Protein AF-A0AAW9KJS2-F1 (afdb_monomer_lite)

Foldseek 3Di:
DDDDDDDDDDDPPDPVVVVVVVVVVLVVCCVVDVVSVFAFDDDPDPVVRVPGDTPVVVPPDD

Sequence (62 aa):
MRWSLSFRRRALGDPVSEGRRVWEWIQQIRPLHPSLDLWRPTADSREEAEQSPPITVLSPHF

Structure (mmCIF, N/CA/C/O backbone):
data_AF-A0AAW9KJS2-F1
#
_entry.id   AF-A0AAW9KJS2-F1
#
loop_
_atom_site.group_PDB
_atom_site.id
_atom_site.type_symbol
_atom_site.label_atom_id
_atom_site.label_alt_id
_atom_site.label_comp_id
_atom_site.label_asym_id
_atom_site.label_entity_id
_atom_site.label_seq_id
_atom_site.pdbx_PDB_ins_code
_atom_site.Cartn_x
_atom_site.Cartn_y
_atom_site.Cartn_z
_atom_site.occupancy
_atom_site.B_iso_or_equiv
_atom_site.auth_seq_id
_atom_site.auth_comp_id
_atom_site.auth_asym_id
_atom_site.auth_atom_id
_atom_site.pdbx_PDB_model_num
ATOM 1 N N . MET A 1 1 ? -3.331 -16.724 10.922 1.00 72.88 1 MET A N 1
ATOM 2 C CA . MET A 1 1 ? -3.467 -17.158 9.512 1.00 72.88 1 MET A CA 1
ATOM 3 C C . MET A 1 1 ? -2.366 -16.477 8.709 1.00 72.88 1 MET A C 1
ATOM 5 O O . MET A 1 1 ? -2.113 -15.309 8.976 1.00 72.88 1 MET A O 1
ATOM 9 N N . ARG A 1 2 ? -1.657 -17.183 7.819 1.00 77.31 2 ARG A N 1
ATOM 10 C CA . ARG A 1 2 ? -0.519 -16.638 7.053 1.00 77.31 2 ARG A CA 1
ATOM 11 C C . ARG A 1 2 ? -0.803 -16.792 5.563 1.00 77.31 2 ARG A C 1
ATOM 13 O O . ARG A 1 2 ? -1.072 -17.903 5.124 1.00 77.31 2 ARG A O 1
ATOM 20 N N . TRP A 1 3 ? -0.715 -15.695 4.822 1.00 73.88 3 TRP A N 1
ATOM 21 C CA . TRP A 1 3 ? -0.921 -15.649 3.376 1.00 73.88 3 TRP A CA 1
ATOM 22 C C . TRP A 1 3 ? 0.388 -15.266 2.681 1.00 73.88 3 TRP A C 1
ATOM 24 O O . TRP A 1 3 ? 1.194 -14.533 3.253 1.00 73.88 3 TRP A O 1
ATOM 34 N N . SER A 1 4 ? 0.600 -15.753 1.460 1.00 77.62 4 SER A N 1
ATOM 35 C CA . SER A 1 4 ? 1.739 -15.384 0.613 1.00 77.62 4 SER A CA 1
ATOM 36 C C . SER A 1 4 ? 1.237 -14.934 -0.754 1.00 77.62 4 SER A C 1
ATOM 38 O O . SER A 1 4 ? 0.556 -15.702 -1.431 1.00 77.62 4 SER A O 1
ATOM 40 N N . LEU A 1 5 ? 1.598 -13.720 -1.166 1.00 71.69 5 LEU A N 1
ATOM 41 C CA . LEU A 1 5 ? 1.362 -13.208 -2.515 1.00 71.69 5 LEU A CA 1
ATOM 42 C C . LEU A 1 5 ? 2.692 -13.096 -3.263 1.00 71.69 5 LEU A C 1
ATOM 44 O O . LEU A 1 5 ? 3.688 -12.643 -2.702 1.00 71.69 5 LEU A O 1
ATOM 48 N N . SER A 1 6 ? 2.698 -13.486 -4.535 1.00 74.25 6 SER A N 1
ATOM 49 C CA . SER A 1 6 ? 3.825 -13.296 -5.446 1.00 74.25 6 SER A CA 1
ATOM 50 C C . SER A 1 6 ? 3.324 -12.769 -6.787 1.00 74.25 6 SER A C 1
ATOM 52 O O . SER A 1 6 ? 2.257 -13.145 -7.267 1.00 74.25 6 SER A O 1
ATOM 54 N N . PHE A 1 7 ? 4.090 -11.867 -7.394 1.00 71.12 7 PHE A N 1
ATOM 55 C CA . PHE A 1 7 ? 3.784 -11.301 -8.703 1.00 71.12 7 PHE A CA 1
ATOM 56 C C . PHE A 1 7 ? 5.078 -11.065 -9.478 1.00 71.12 7 PHE A C 1
ATOM 58 O O . PHE A 1 7 ? 6.115 -10.717 -8.910 1.00 71.12 7 PHE A O 1
ATOM 65 N N . ARG A 1 8 ? 5.030 -11.256 -10.800 1.00 75.50 8 ARG A N 1
ATOM 66 C CA . ARG A 1 8 ? 6.135 -10.883 -11.689 1.00 75.50 8 ARG A CA 1
ATOM 67 C C . ARG A 1 8 ? 6.004 -9.407 -12.045 1.00 75.50 8 ARG A C 1
ATOM 69 O O . ARG A 1 8 ? 5.022 -9.013 -12.663 1.00 75.50 8 ARG A O 1
ATOM 76 N N . ARG A 1 9 ? 7.009 -8.605 -11.682 1.00 71.25 9 ARG A N 1
ATOM 77 C CA . ARG A 1 9 ? 7.112 -7.187 -12.057 1.00 71.25 9 ARG A CA 1
ATOM 78 C C . ARG A 1 9 ? 8.192 -6.976 -13.114 1.00 71.25 9 ARG A C 1
ATOM 80 O O . ARG A 1 9 ? 9.289 -7.513 -12.999 1.00 71.25 9 ARG A O 1
ATOM 87 N N . ARG A 1 10 ? 7.895 -6.131 -14.100 1.00 79.50 10 ARG A N 1
ATOM 88 C CA . ARG A 1 10 ? 8.889 -5.468 -14.955 1.00 79.50 10 ARG A CA 1
ATOM 89 C C . ARG A 1 10 ? 8.900 -3.990 -14.580 1.00 79.50 10 ARG A C 1
ATOM 91 O O . ARG A 1 10 ? 7.818 -3.407 -14.472 1.00 79.50 10 ARG A O 1
ATOM 98 N N . ALA A 1 11 ? 10.084 -3.425 -14.352 1.00 77.69 11 ALA A N 1
ATOM 99 C CA . ALA A 1 11 ? 10.217 -1.997 -14.090 1.00 77.69 11 ALA A CA 1
ATOM 100 C C . ALA A 1 11 ? 9.817 -1.202 -15.347 1.00 77.69 11 ALA A C 1
ATOM 102 O O . ALA A 1 11 ? 10.317 -1.493 -16.433 1.00 77.69 11 ALA A O 1
ATOM 103 N N . LEU A 1 12 ? 8.895 -0.256 -15.194 1.00 78.62 12 LEU A N 1
ATOM 104 C CA . LEU A 1 12 ? 8.470 0.725 -16.193 1.00 78.62 12 LEU A CA 1
ATOM 105 C C . LEU A 1 12 ? 9.487 1.868 -16.297 1.00 78.62 12 LEU A C 1
ATOM 107 O O . LEU A 1 12 ? 9.666 2.432 -17.368 1.00 78.62 12 LEU A O 1
ATOM 111 N N . GLY A 1 13 ? 10.212 2.144 -15.209 1.00 82.62 13 GLY A N 1
ATOM 112 C CA . GLY A 1 13 ? 11.288 3.136 -15.163 1.00 82.62 13 GLY A CA 1
ATOM 113 C C . GLY A 1 13 ? 10.826 4.546 -14.794 1.00 82.62 13 GLY A C 1
ATOM 114 O O . GLY A 1 13 ? 11.665 5.350 -14.399 1.00 82.62 13 GLY A O 1
ATOM 115 N N . ASP A 1 14 ? 9.521 4.830 -14.836 1.00 89.75 14 ASP A N 1
ATOM 116 C CA . ASP A 1 14 ? 8.946 6.087 -14.365 1.00 89.75 14 ASP A CA 1
ATOM 117 C C . ASP A 1 14 ? 8.156 5.891 -13.044 1.00 89.75 14 ASP A C 1
ATOM 119 O O . ASP A 1 14 ? 7.285 5.020 -12.953 1.00 89.75 14 ASP A O 1
ATOM 123 N N . PRO A 1 15 ? 8.441 6.674 -11.986 1.00 85.75 15 PRO A N 1
ATOM 124 C CA . PRO A 1 15 ? 7.812 6.480 -10.675 1.00 85.75 15 PRO A CA 1
ATOM 125 C C . PRO A 1 15 ? 6.287 6.651 -10.657 1.00 85.75 15 PRO A C 1
ATOM 127 O O . PRO A 1 15 ? 5.611 6.022 -9.845 1.00 85.75 15 PRO A O 1
ATOM 130 N N . VAL A 1 16 ? 5.736 7.489 -11.541 1.00 87.38 16 VAL A N 1
ATOM 131 C CA . VAL A 1 16 ? 4.297 7.791 -11.571 1.00 87.38 16 VAL A CA 1
ATOM 132 C C . VAL A 1 16 ? 3.500 6.609 -12.120 1.00 87.38 16 VAL A C 1
ATOM 134 O O . VAL A 1 16 ? 2.534 6.184 -11.486 1.00 87.38 16 VAL A O 1
ATOM 137 N N . SER A 1 17 ? 3.912 6.023 -13.248 1.00 87.56 17 SER A N 1
ATOM 138 C CA . SER A 1 17 ? 3.229 4.852 -13.813 1.00 87.56 17 SER A CA 1
ATOM 139 C C . SER A 1 17 ? 3.446 3.606 -12.960 1.00 87.56 17 SER A C 1
ATOM 141 O O . SER A 1 17 ? 2.548 2.770 -12.860 1.00 87.56 17 SER A O 1
ATOM 143 N N . GLU A 1 18 ? 4.599 3.482 -12.292 1.00 88.44 18 GLU A N 1
ATOM 144 C CA . GLU A 1 18 ? 4.803 2.449 -11.268 1.00 88.44 18 GLU A CA 1
ATOM 145 C C . GLU A 1 18 ? 3.800 2.597 -10.119 1.00 88.44 18 GLU A C 1
ATOM 147 O O . GLU A 1 18 ? 3.151 1.618 -9.742 1.00 88.44 18 GLU A O 1
ATOM 152 N N . GLY A 1 19 ? 3.624 3.822 -9.612 1.00 86.06 19 GLY A N 1
ATOM 153 C CA . GLY A 1 19 ? 2.640 4.146 -8.581 1.00 86.06 19 GLY A CA 1
ATOM 154 C C . GLY A 1 19 ? 1.214 3.795 -9.004 1.00 86.06 19 GLY A C 1
ATOM 155 O O . GLY A 1 19 ? 0.533 3.061 -8.289 1.00 86.06 19 GLY A O 1
ATOM 156 N N . ARG A 1 20 ? 0.787 4.230 -10.199 1.00 87.19 20 ARG A N 1
ATOM 157 C CA . ARG A 1 20 ? -0.542 3.912 -10.751 1.00 87.19 20 ARG A CA 1
ATOM 158 C C . ARG A 1 20 ? -0.774 2.409 -10.869 1.00 87.19 20 ARG A C 1
ATOM 160 O O . ARG A 1 20 ? -1.805 1.916 -10.427 1.00 87.19 20 ARG A O 1
ATOM 167 N N . ARG A 1 21 ? 0.185 1.658 -11.417 1.00 87.31 21 ARG A N 1
ATOM 168 C CA . ARG A 1 21 ? 0.041 0.204 -11.587 1.00 87.31 21 ARG A CA 1
ATOM 169 C C . ARG A 1 21 ? -0.090 -0.520 -10.246 1.00 87.31 21 ARG A C 1
ATOM 171 O O . ARG A 1 21 ? -0.893 -1.443 -10.117 1.00 87.31 21 ARG A O 1
ATOM 178 N N . VAL A 1 22 ? 0.707 -0.127 -9.249 1.00 86.19 22 VAL A N 1
ATOM 179 C CA . VAL A 1 22 ? 0.597 -0.681 -7.889 1.00 86.19 22 VAL A CA 1
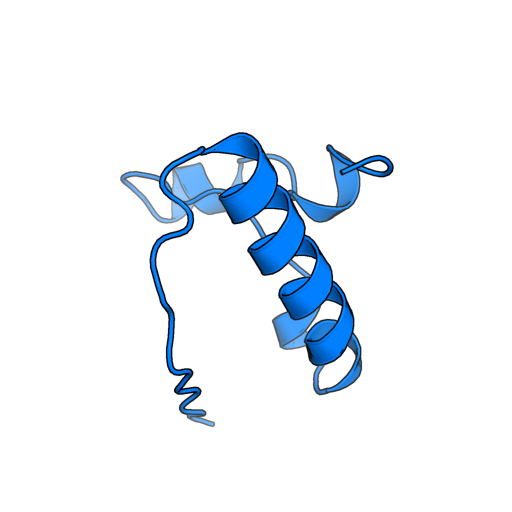ATOM 180 C C . VAL A 1 22 ? -0.752 -0.317 -7.274 1.00 86.19 22 VAL A C 1
ATOM 182 O O . VAL A 1 22 ? -1.382 -1.170 -6.652 1.00 86.19 22 VAL A O 1
ATOM 185 N N . TRP A 1 23 ? -1.220 0.912 -7.486 1.00 88.25 23 TRP A N 1
ATOM 186 C CA . TRP A 1 23 ? -2.515 1.373 -7.003 1.00 88.25 23 TRP A CA 1
ATOM 187 C C . TRP A 1 23 ? -3.683 0.575 -7.597 1.00 88.25 23 TRP A C 1
ATOM 189 O O . TRP A 1 23 ? -4.504 0.042 -6.852 1.00 88.25 23 TRP A O 1
ATOM 199 N N . GLU A 1 24 ? -3.718 0.392 -8.918 1.00 89.69 24 GLU A N 1
ATOM 200 C CA . GLU A 1 24 ? -4.720 -0.440 -9.598 1.00 89.69 24 GLU A CA 1
ATOM 201 C C . GLU A 1 24 ? -4.730 -1.877 -9.058 1.00 89.69 24 GLU A C 1
ATOM 203 O O . GLU A 1 24 ? -5.791 -2.450 -8.804 1.00 89.69 24 GLU A O 1
ATOM 208 N N . TRP A 1 25 ? -3.548 -2.451 -8.821 1.00 88.81 25 TRP A N 1
ATOM 209 C CA . TRP A 1 25 ? -3.428 -3.787 -8.247 1.00 88.81 25 TRP A CA 1
ATOM 210 C C . TRP A 1 25 ? -3.952 -3.864 -6.806 1.00 88.81 25 TRP A C 1
ATOM 212 O O . TRP A 1 25 ? -4.681 -4.802 -6.480 1.00 88.81 25 TRP A O 1
ATOM 222 N N . ILE A 1 26 ? -3.653 -2.872 -5.958 1.00 89.06 26 ILE A N 1
ATOM 223 C CA . ILE A 1 26 ? -4.210 -2.775 -4.598 1.00 89.06 26 ILE A CA 1
ATOM 224 C C . ILE A 1 26 ? -5.739 -2.800 -4.659 1.00 89.06 26 ILE A C 1
ATOM 226 O O . ILE A 1 26 ? -6.376 -3.587 -3.958 1.00 89.06 26 ILE A O 1
ATOM 230 N N . GLN A 1 27 ? -6.338 -2.010 -5.550 1.00 88.50 27 GLN A N 1
ATOM 231 C CA . GLN A 1 27 ? -7.792 -1.955 -5.702 1.00 88.50 27 GLN A CA 1
ATOM 232 C C . GLN A 1 27 ? -8.395 -3.314 -6.101 1.00 88.50 27 GLN A C 1
ATOM 234 O O . GLN A 1 27 ? -9.472 -3.659 -5.620 1.00 88.50 27 GLN A O 1
ATOM 239 N N . GLN A 1 28 ? -7.694 -4.118 -6.908 1.00 89.88 28 GLN A N 1
ATOM 240 C CA . GLN A 1 28 ? -8.139 -5.468 -7.278 1.00 89.88 28 GLN A CA 1
ATOM 241 C C . GLN A 1 28 ? -8.107 -6.464 -6.110 1.00 89.88 28 GLN A C 1
ATOM 243 O O . GLN A 1 28 ? -8.946 -7.363 -6.059 1.00 89.88 28 GLN A O 1
ATOM 248 N N . ILE A 1 29 ? -7.159 -6.331 -5.176 1.00 89.81 29 ILE A N 1
ATOM 249 C CA . ILE A 1 29 ? -6.998 -7.285 -4.065 1.00 89.81 29 ILE A CA 1
ATOM 250 C C . ILE A 1 29 ? -7.764 -6.895 -2.796 1.00 89.81 29 ILE A C 1
ATOM 252 O O . ILE A 1 29 ? -8.040 -7.769 -1.975 1.00 89.81 29 ILE A O 1
ATOM 256 N N . ARG A 1 30 ? -8.139 -5.619 -2.628 1.00 89.81 30 ARG A N 1
ATOM 257 C CA . ARG A 1 30 ? -8.912 -5.129 -1.468 1.00 89.81 30 ARG A CA 1
ATOM 258 C C . ARG A 1 30 ? -10.166 -5.962 -1.156 1.00 89.81 30 ARG A C 1
ATOM 260 O O . ARG A 1 30 ? -10.360 -6.289 0.014 1.00 89.81 30 ARG A O 1
ATOM 267 N N . PRO A 1 31 ? 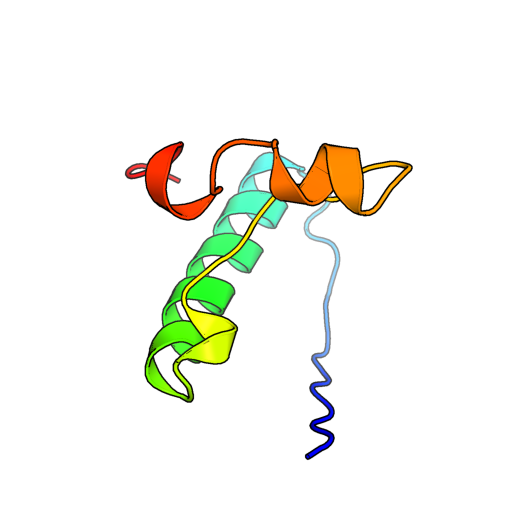-10.987 -6.387 -2.140 1.00 90.94 31 PRO A N 1
ATOM 268 C CA . PRO A 1 31 ? -12.193 -7.167 -1.858 1.00 90.94 31 PRO A CA 1
ATOM 269 C C . PRO A 1 31 ? -11.925 -8.589 -1.346 1.00 90.94 31 PRO A C 1
ATOM 271 O O . PRO A 1 31 ? -12.854 -9.253 -0.896 1.00 90.94 31 PRO A O 1
ATOM 274 N N . LEU A 1 32 ? -10.685 -9.087 -1.432 1.00 90.88 32 LEU A N 1
ATOM 275 C CA . LEU A 1 32 ? -10.374 -10.479 -1.105 1.00 90.88 32 LEU A CA 1
ATOM 276 C C . LEU A 1 32 ? -10.401 -10.760 0.404 1.00 90.88 32 LEU A C 1
ATOM 278 O O . LEU A 1 32 ? -10.649 -11.898 0.797 1.00 90.88 32 LEU A O 1
ATOM 282 N N . HIS A 1 33 ? -10.126 -9.762 1.256 1.00 89.56 33 HIS A N 1
ATOM 283 C CA . HIS A 1 33 ? -10.151 -9.922 2.715 1.00 89.56 33 HIS A CA 1
ATOM 284 C C . HIS A 1 33 ? -10.153 -8.562 3.447 1.00 89.56 33 HIS A C 1
ATOM 286 O O . HIS A 1 33 ? -9.410 -7.675 3.030 1.00 89.56 33 HIS A O 1
ATOM 292 N N . PRO A 1 34 ? -10.845 -8.397 4.598 1.00 89.81 34 PRO A N 1
ATOM 293 C CA . PRO A 1 34 ? -10.874 -7.127 5.340 1.00 89.81 34 PRO A CA 1
ATOM 294 C C . PRO A 1 34 ? -9.495 -6.560 5.713 1.00 89.81 34 PRO A C 1
ATOM 296 O O . PRO A 1 34 ? -9.282 -5.353 5.684 1.00 89.81 34 PRO A O 1
ATOM 299 N N . SER A 1 35 ? -8.520 -7.420 6.020 1.00 88.38 35 SER A N 1
ATOM 300 C CA . SER A 1 35 ? -7.143 -6.985 6.323 1.00 88.38 35 SER A CA 1
ATOM 301 C C . SER A 1 35 ? -6.396 -6.375 5.131 1.00 88.38 35 SER A C 1
ATOM 303 O O . SER A 1 35 ? -5.329 -5.808 5.334 1.00 88.38 35 SER A O 1
ATOM 305 N N . LEU A 1 36 ? -6.913 -6.517 3.908 1.00 88.81 36 LEU A N 1
ATOM 306 C CA . LEU A 1 36 ? -6.344 -5.923 2.698 1.00 88.81 36 LEU A CA 1
ATOM 307 C C . LEU A 1 36 ? -6.983 -4.576 2.356 1.00 88.81 36 LEU A C 1
ATOM 309 O O . LEU A 1 36 ? -6.586 -3.977 1.364 1.00 88.81 36 LEU A O 1
ATOM 313 N N . ASP A 1 37 ? -7.961 -4.098 3.128 1.00 88.31 37 ASP A N 1
ATOM 314 C CA . ASP A 1 37 ? -8.671 -2.857 2.809 1.00 88.31 37 ASP A CA 1
ATOM 315 C C . ASP A 1 37 ? -7.888 -1.594 3.208 1.00 88.31 37 ASP A C 1
ATOM 317 O O . ASP A 1 37 ? -7.989 -0.552 2.559 1.00 88.31 37 ASP A O 1
ATOM 321 N N . LEU A 1 38 ? -7.061 -1.694 4.252 1.00 88.56 38 LEU A N 1
ATOM 322 C CA . LEU A 1 38 ? -6.288 -0.580 4.792 1.00 88.56 38 LEU A CA 1
ATOM 323 C C . LEU A 1 38 ? -4.826 -0.647 4.341 1.00 88.56 38 LEU A C 1
ATOM 325 O O . LEU A 1 38 ? -4.094 -1.558 4.719 1.00 88.56 38 LEU A O 1
ATOM 329 N N . TRP A 1 39 ? -4.390 0.374 3.604 1.00 89.38 39 TRP A N 1
ATOM 330 C CA . TRP A 1 39 ? -3.000 0.545 3.174 1.00 89.38 39 TRP A CA 1
ATOM 331 C C . TRP A 1 39 ? -2.443 1.860 3.706 1.00 89.38 39 TRP A C 1
ATOM 333 O O . TRP A 1 39 ? -3.098 2.900 3.608 1.00 89.38 39 TRP A O 1
ATOM 343 N N . ARG A 1 40 ? -1.226 1.818 4.252 1.00 90.19 40 ARG A N 1
ATOM 344 C CA . ARG A 1 40 ? -0.495 2.981 4.770 1.00 90.19 40 ARG A CA 1
ATOM 345 C C . ARG A 1 40 ? 0.909 3.034 4.161 1.00 90.19 40 ARG A C 1
ATOM 347 O O . ARG A 1 40 ? 1.401 1.990 3.722 1.00 90.19 40 ARG A O 1
ATOM 354 N N . PRO A 1 41 ? 1.544 4.217 4.106 1.00 89.81 41 PRO A N 1
ATOM 355 C CA . PRO A 1 41 ? 2.943 4.330 3.720 1.00 89.81 41 PRO A CA 1
ATOM 356 C C . PRO A 1 41 ? 3.843 3.458 4.598 1.00 89.81 41 PRO A C 1
ATOM 358 O O . PRO A 1 41 ? 3.575 3.251 5.782 1.00 89.81 41 PRO A O 1
ATOM 361 N N . THR A 1 42 ? 4.922 2.952 4.009 1.00 89.69 42 THR A N 1
ATOM 362 C CA . THR A 1 42 ? 6.005 2.329 4.770 1.00 89.69 42 THR A CA 1
ATOM 363 C C . THR A 1 42 ? 6.768 3.403 5.536 1.00 89.69 42 THR A C 1
ATOM 365 O O . THR A 1 42 ? 7.019 4.471 4.979 1.00 89.69 42 THR A O 1
ATOM 368 N N . ALA A 1 43 ? 7.167 3.100 6.767 1.00 92.75 43 ALA A N 1
ATOM 369 C CA . ALA A 1 43 ? 7.924 3.999 7.630 1.00 92.75 43 ALA A CA 1
ATOM 370 C C . ALA A 1 43 ? 9.012 3.229 8.392 1.00 92.75 43 ALA A C 1
ATOM 372 O O . ALA A 1 43 ? 9.014 1.993 8.387 1.00 92.75 43 ALA A O 1
ATOM 373 N N . ASP A 1 44 ? 9.912 3.956 9.054 1.00 96.00 44 ASP A N 1
ATOM 374 C CA . ASP A 1 44 ? 11.049 3.368 9.775 1.00 96.00 44 ASP A CA 1
ATOM 375 C C . ASP A 1 44 ? 10.617 2.643 11.059 1.00 96.00 44 ASP A C 1
ATOM 377 O O . ASP A 1 44 ? 11.334 1.784 11.578 1.00 96.00 44 ASP A O 1
ATOM 381 N N . SER A 1 45 ? 9.415 2.945 11.555 1.00 95.19 45 SER A N 1
ATOM 382 C CA . SER A 1 45 ? 8.785 2.256 12.679 1.00 95.19 45 SER A CA 1
ATOM 383 C C . SER A 1 45 ? 7.336 1.883 12.378 1.00 95.19 45 SER A C 1
ATOM 385 O O . SER A 1 45 ? 6.671 2.456 11.508 1.00 95.19 45 SER A O 1
ATOM 387 N N . ARG A 1 46 ? 6.821 0.909 13.131 1.00 91.69 46 ARG A N 1
ATOM 388 C CA . ARG A 1 46 ? 5.415 0.513 13.045 1.00 91.69 46 ARG A CA 1
ATOM 389 C C . ARG A 1 46 ? 4.505 1.657 13.483 1.00 91.69 46 ARG A C 1
ATOM 391 O O . ARG A 1 46 ? 3.492 1.905 12.840 1.00 91.69 46 ARG A O 1
ATOM 398 N N . GLU A 1 47 ? 4.877 2.335 14.559 1.00 95.12 47 GLU A N 1
ATOM 399 C CA . GLU A 1 47 ? 4.126 3.433 15.156 1.00 95.12 47 GLU A CA 1
ATOM 400 C C . GLU A 1 47 ? 3.961 4.585 14.157 1.00 95.12 47 GLU A C 1
ATOM 402 O O . GLU A 1 47 ? 2.856 5.094 13.971 1.00 95.12 47 GLU A O 1
ATOM 407 N N . GLU A 1 48 ? 5.033 4.947 13.449 1.00 94.62 48 GLU A N 1
ATOM 408 C CA . GLU A 1 48 ? 4.999 5.972 12.403 1.00 94.62 48 GLU A CA 1
ATOM 409 C C . GLU A 1 48 ? 4.129 5.548 11.207 1.00 94.62 48 GLU A C 1
ATOM 411 O O . GLU A 1 48 ? 3.315 6.334 10.707 1.00 94.62 48 GLU A O 1
ATOM 416 N N . ALA A 1 49 ? 4.229 4.285 10.777 1.00 92.44 49 ALA A N 1
ATOM 417 C CA . ALA A 1 49 ? 3.393 3.756 9.701 1.00 92.44 49 ALA A CA 1
ATOM 418 C C . ALA A 1 49 ? 1.903 3.753 10.084 1.00 92.44 49 ALA A C 1
ATOM 420 O O . ALA A 1 49 ? 1.057 4.080 9.256 1.00 92.44 49 ALA A O 1
ATOM 421 N N . GLU A 1 50 ? 1.563 3.413 11.331 1.00 91.56 50 GLU A N 1
ATOM 422 C CA . GLU A 1 50 ? 0.184 3.394 11.835 1.00 91.56 50 GLU A CA 1
ATOM 423 C C . GLU A 1 50 ? -0.426 4.801 11.953 1.00 91.56 50 GLU A C 1
ATOM 425 O O . GLU A 1 50 ? -1.617 4.973 11.670 1.00 91.56 50 GLU A O 1
ATOM 430 N N . GLN A 1 51 ? 0.378 5.805 12.316 1.00 92.69 51 GLN A N 1
ATOM 431 C CA . GLN A 1 51 ? -0.045 7.210 12.401 1.00 92.69 51 GLN A CA 1
ATOM 432 C C . GLN A 1 51 ? -0.175 7.886 11.032 1.00 92.69 51 GLN A C 1
ATOM 434 O O . GLN A 1 51 ? -0.962 8.823 10.873 1.00 92.69 51 GLN A O 1
ATOM 439 N N . SER A 1 52 ? 0.564 7.405 10.033 1.00 90.12 52 SER A N 1
ATOM 440 C CA . SER A 1 52 ? 0.539 7.960 8.682 1.00 90.12 52 SER A CA 1
ATOM 441 C C . SER A 1 52 ? -0.847 7.824 8.045 1.00 90.12 52 SER A C 1
ATOM 443 O O . SER A 1 52 ? -1.457 6.757 8.147 1.00 90.12 52 SER A O 1
ATOM 445 N N . PRO A 1 53 ? -1.371 8.855 7.359 1.00 88.88 53 PRO A N 1
ATOM 446 C CA . PRO A 1 53 ? -2.700 8.796 6.761 1.00 88.88 53 PRO A CA 1
ATOM 447 C C . PRO A 1 53 ? -2.823 7.633 5.756 1.00 88.88 53 PRO A C 1
ATOM 449 O O . PRO A 1 53 ? -1.861 7.335 5.043 1.00 88.88 53 PRO A O 1
ATOM 452 N N . PRO A 1 54 ? -3.982 6.947 5.677 1.00 87.19 54 PRO A N 1
ATOM 453 C CA . PRO A 1 54 ? -4.147 5.840 4.744 1.00 87.19 54 PRO A CA 1
ATOM 454 C C . PRO A 1 54 ? -3.972 6.295 3.294 1.00 87.19 54 PRO A C 1
ATOM 456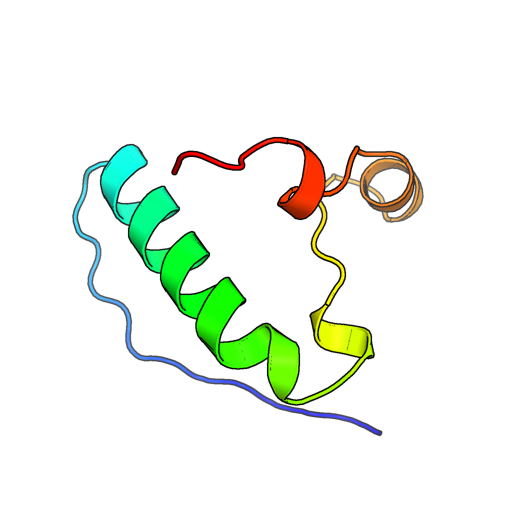 O O . PRO A 1 54 ? -4.572 7.287 2.877 1.00 87.19 54 PRO A O 1
ATOM 459 N N . ILE A 1 55 ? -3.234 5.521 2.496 1.00 81.19 55 ILE A N 1
ATOM 460 C CA . ILE A 1 55 ? -3.054 5.780 1.055 1.00 81.19 55 ILE A CA 1
ATOM 461 C C . ILE A 1 55 ? -4.422 5.804 0.354 1.00 81.19 55 ILE A C 1
ATOM 463 O O . ILE A 1 55 ? -4.657 6.604 -0.547 1.00 81.19 55 ILE A O 1
ATOM 467 N N . THR A 1 56 ? -5.368 5.003 0.852 1.00 67.75 56 THR A N 1
ATOM 468 C CA . THR A 1 56 ? -6.754 4.937 0.373 1.00 67.75 56 THR A CA 1
ATOM 469 C C . THR A 1 56 ? -7.567 6.211 0.567 1.00 67.75 56 THR A C 1
ATOM 471 O O . THR A 1 56 ? -8.563 6.388 -0.129 1.00 67.75 56 THR A O 1
ATOM 474 N N . VAL A 1 57 ? -7.153 7.102 1.468 1.00 64.31 57 VAL A N 1
ATOM 475 C CA . VAL A 1 57 ? -7.837 8.374 1.750 1.00 64.31 57 VAL A CA 1
ATOM 476 C C . VAL A 1 57 ? -7.129 9.547 1.059 1.00 64.31 57 VAL A C 1
ATOM 478 O O . VAL A 1 57 ? -7.757 10.554 0.751 1.00 64.31 57 VAL A O 1
ATOM 481 N N . LEU A 1 58 ? -5.832 9.412 0.766 1.00 58.66 58 LEU A N 1
ATOM 482 C CA . LEU A 1 58 ? -4.991 10.482 0.220 1.00 58.66 58 LEU A CA 1
ATOM 483 C C . LEU A 1 58 ? -4.984 10.578 -1.308 1.00 58.66 58 LEU A C 1
ATOM 485 O O . LEU A 1 58 ? -4.438 11.535 -1.853 1.00 58.66 58 LEU A O 1
ATOM 489 N N . SER A 1 59 ? -5.517 9.594 -2.032 1.00 57.06 59 SER A N 1
ATOM 490 C CA . SER A 1 59 ? -5.425 9.585 -3.496 1.00 57.06 59 SER A CA 1
ATOM 491 C C . SER A 1 59 ? -6.636 8.945 -4.174 1.00 57.06 59 SER A C 1
ATOM 493 O O . SER A 1 59 ? -6.573 7.799 -4.614 1.00 57.06 59 SER A O 1
ATOM 495 N N . PRO A 1 60 ? -7.741 9.694 -4.334 1.00 53.88 60 PRO A N 1
ATOM 496 C CA . PRO A 1 60 ? -8.852 9.270 -5.185 1.00 53.88 60 PRO A CA 1
ATOM 497 C C . PRO A 1 60 ? -8.530 9.321 -6.695 1.00 53.88 60 PRO A C 1
ATOM 499 O O . PRO A 1 60 ? -9.363 8.902 -7.496 1.00 53.88 60 PRO A O 1
ATOM 502 N N . HIS A 1 61 ? -7.359 9.838 -7.103 1.00 53.88 61 HIS A N 1
ATOM 503 C CA . HIS A 1 61 ? -7.063 10.201 -8.501 1.00 53.88 61 HIS A CA 1
ATOM 504 C C . HIS A 1 61 ? -5.685 9.762 -9.039 1.00 53.88 61 HIS A C 1
ATOM 506 O O . HIS A 1 61 ? -5.181 10.398 -9.966 1.00 53.88 61 HIS A O 1
ATOM 512 N N . PHE A 1 62 ? -5.067 8.704 -8.500 1.00 54.34 62 PHE A N 1
ATOM 513 C CA . PHE A 1 62 ? -3.994 8.037 -9.258 1.00 54.34 62 PHE A CA 1
ATOM 514 C C . PHE A 1 62 ? -4.550 7.340 -10.500 1.00 54.34 62 PHE A C 1
ATOM 516 O O . PHE A 1 62 ? -5.609 6.688 -10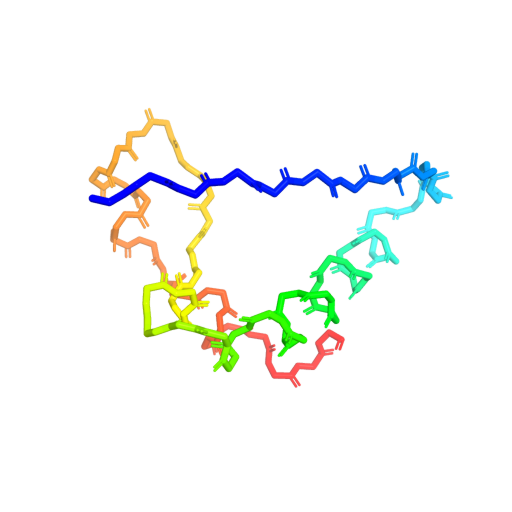.375 1.00 54.34 62 PHE A O 1
#

Organism: NCBI:txid544580

Radius of gyration: 13.0 Å; chains: 1; bounding box: 24×28×31 Å

pLDDT: mean 83.18, std 10.89, range [53.88, 96.0]

Secondary structure (DSSP, 8-state):
------------S-HHHHHHHHHHHHHHHGGG-GGGS------SSHHHHHHSPPHHHH-TT-

=== Feature glossary ===
A reading guide for the features in this record.

Start from the sequence.

  · Sequence gives the chain of amino acids in standard one-letter code (A=alanine, C=cysteine, …, Y=tyrosine), read N→C. It is the only feature that is directly encoded by the gene; all structural features are derived from the folded form of this sequence.

Fold it, and you get atomic coordinates and the backbone conformation that goes with them.

  · Structure coordinates are given as an mmCIF _atom_site loop: one row per atom with element, residue name, chain id, sequence number, and x/y/z position in Å. Only the four main-chain atoms per residue are included here; side chains are omitted to keep the record compact.

  · Backbone dihedral angles. Every residue except chain termini has a φ (preceding-C → N → Cα → C) and a ψ (N → Cα → C → next-N). They are reported in degrees following the IUPAC sign convention. Secondary structure is essentially a statement about which (φ, ψ) basin each residue occupies.

  · Eight-state secondary structure (DSSP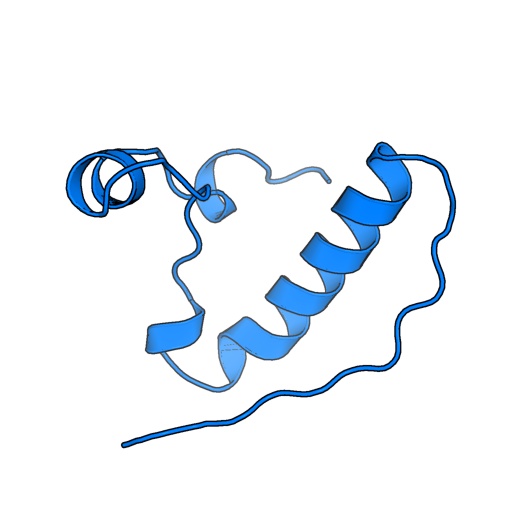): H is the canonical α-helix, G the tighter 3₁₀-helix, I the wider π-helix; E/B are β-structure, T and S are turns and bends, and '-' is everything else. DSSP derives these from the pattern of main-chain N–H···O=C hydrogen bonds, not from the sequence.

  · SS3 is a coarse helix/strand/coil call (letters a/b/c) made by the P-SEA algorithm from inter-Cα distances and dihedrals. It is less detailed than DSSP but needs only Cα positions.

Summarize the fold with a handful of shape descriptors and a per-residue struc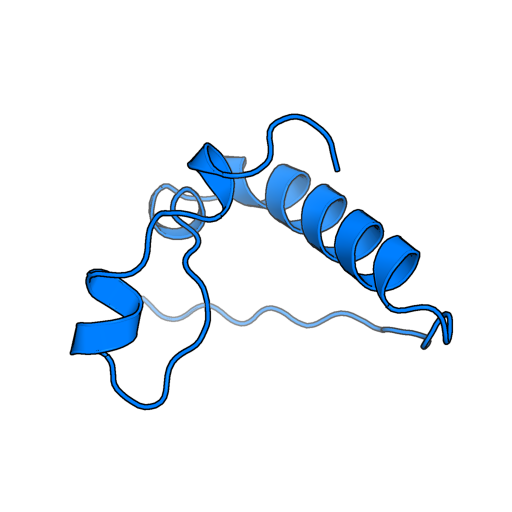tural alphabet.

  · Radius of gyration (Rg) is the root-mean-square distance of Cα atoms from their centroid — a single number for overall size and compactness. A globular domain of N residues has Rg ≈ 2.2·N^0.38 Å; an extended or disordered chain has a much larger Rg. The Cα contact count is the number of residue pairs whose Cα atoms are within 8 Å and are more than four positions apart in sequence — a standard proxy for tertiary packing density. The bounding box is the smallest axis-aligned box enclosing all Cα atoms.

  · 3Di is Foldseek's structural alphabet. Each residue is assigned one of twenty discrete states based on how its Cα sits relative to its spatial (not sequential) neighbors. Aligning 3Di strings finds structural homologs roughly as well as full 3D superposition, but orders of magnitude faster.

  · Solvent-accessible surface area (SASA) is the area in Å² traced out by the centre of a 1.4 Å probe sphere (a water molecule) rolled over the protein's van der Waals surface (Shrake–Rupley / Lee–Richards construction). Buried residues have near-zero SASA; fully exposed residues can exceed 200 Å². The total SASA scales roughly with the number of surface residues.

Ask how reliable the model is.

  · For AlphaFold models, the B-factor field carries pLDDT — the model's own estimate of local accuracy on a 0–100 scale. Regions with pLDDT<50 should be treated as essentially unmodeled; they often correspond to intrinsically disordered segments.

  · For experimental (PDB) structures, the B-factor (temperature factor) quantifies the positional spread of each atom in the crystal — a combination of thermal vibration and static disorder — in units of Å². High B-factors mark flexible loops or poorly resolved regions; low B-factors mark the rigid, well-ordered core.

  · Predicted Aligned Error (PAE) is an AlphaFold confidence matrix: entry (i, j) is the expected error in the position of residue j, in ångströms, when the prediction is superimposed on the true structure at residue i. Low PAE within a block of residues means that block is internally rigid and well-predicted; high PAE between two blocks means their relative placement is uncertain even if each block individually is confident.

Place it in context: what it resembles, what it is annotated as, and how it looks.

  · Structural nearest neighbors (via Foldseek easy-search vs the PDB). Reported per hit: target PDB id, E-value, and alignment TM-score. A TM-score above ~0.5 is the conventional threshold for 'same fold'.

  · Functional annotations link the protein to curated databases. InterPro entries identify conserved domains and families by matching the sequence against member-database signatures (Pfam, PROSITE, CDD, …). Gene Ontology (GO) terms describe molecular function, biological process, and cellular component in a controlled vocabulary. CATH places the structure in a hierarchical fold classification (Class/Architecture/Topology/Homologous-superfamily). The organism is the source species.

  · The contact map is a binary N×N matrix image: pixel (i, j) is dark where Cα_i and Cα_j are within 8 Å and |i−j|>4. Because the |i−j|>4 filter removes local helical contacts, off-diagonal stripes parallel to the main diagonal indicate parallel β-sheets; stripes perpendicular to it indicate antiparallel β-sheets. The Ramachandran plot scatters every residue's (φ, ψ) pair against the sterically allowed regions. The PAE heatmap renders the predicted-aligned-error matrix.

  · Six rendered views show the 3D structure from the faces of a cube — i.e. along ±x, ±y, ±z. Rendering representation is drawn randomly per protein from cartoon (secondary-structure ribbons), sticks (backbone bonds), or molecular surface; coloring is either N→C rainbow (blue at the N-terminus through red at the C-terminus) or one color per chain.